Protein AF-A0A930TWN2-F1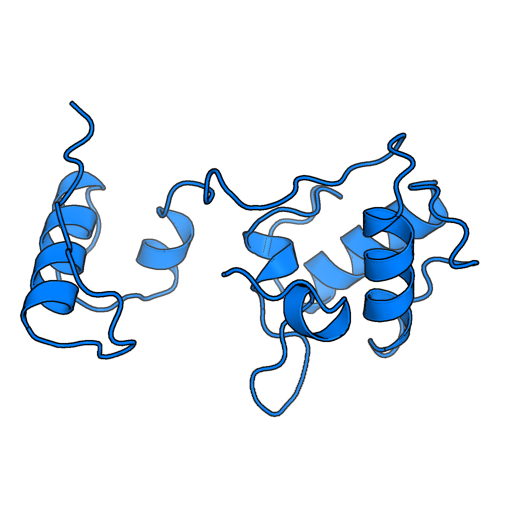 (afdb_monomer_lite)

Structure (mmCIF, N/CA/C/O backbone):
data_AF-A0A930TWN2-F1
#
_entry.id   AF-A0A930TWN2-F1
#
loop_
_atom_site.group_PDB
_atom_site.id
_atom_site.type_symbol
_atom_site.label_atom_id
_atom_site.label_alt_id
_atom_site.label_comp_id
_atom_site.label_asym_id
_atom_site.label_entity_id
_atom_site.label_seq_id
_atom_site.pdbx_PDB_ins_code
_atom_site.Cartn_x
_atom_site.Cartn_y
_atom_site.Cartn_z
_atom_site.occupancy
_atom_site.B_iso_or_equiv
_atom_site.auth_seq_id
_atom_site.auth_comp_id
_atom_site.auth_asym_id
_atom_site.auth_atom_id
_atom_site.pdbx_PDB_model_num
ATOM 1 N N . MET A 1 1 ? -22.453 14.171 4.693 1.00 34.03 1 MET A N 1
ATOM 2 C CA . MET A 1 1 ? -21.708 15.119 5.550 1.00 34.03 1 MET A CA 1
ATOM 3 C C . MET A 1 1 ? -20.450 14.412 6.012 1.00 34.03 1 MET A C 1
ATOM 5 O O . MET A 1 1 ? -20.558 13.467 6.781 1.00 34.03 1 MET A O 1
ATOM 9 N N . THR A 1 2 ? -19.285 14.7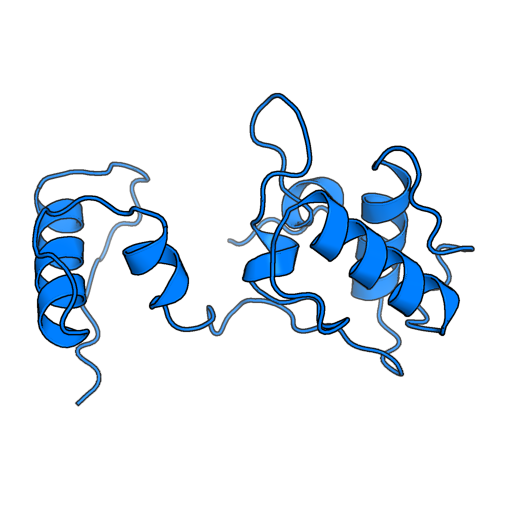94 5.495 1.00 35.16 2 THR A N 1
ATOM 10 C CA . THR A 1 2 ? -18.003 14.247 5.955 1.00 35.16 2 THR A CA 1
ATOM 11 C C . THR A 1 2 ? -17.699 14.877 7.309 1.00 35.16 2 THR A C 1
ATOM 13 O O . THR A 1 2 ? -17.480 16.084 7.395 1.00 35.16 2 THR A O 1
ATOM 16 N N . LYS A 1 3 ? -17.786 14.089 8.382 1.00 38.78 3 LYS A N 1
ATOM 17 C CA . LYS A 1 3 ? -17.451 14.532 9.738 1.00 38.78 3 LYS A CA 1
ATOM 18 C C . LYS A 1 3 ? -15.923 14.571 9.822 1.00 38.78 3 LYS A C 1
ATOM 20 O O . LYS A 1 3 ? -15.298 13.542 10.046 1.00 38.78 3 LYS A O 1
ATOM 25 N N . ILE A 1 4 ? -15.324 15.732 9.560 1.00 49.94 4 ILE A N 1
ATOM 26 C CA . ILE A 1 4 ? -13.897 15.945 9.819 1.00 49.94 4 ILE A CA 1
ATOM 27 C C . ILE A 1 4 ? -13.755 16.066 11.336 1.00 49.94 4 ILE A C 1
ATOM 29 O O . ILE A 1 4 ? -14.253 17.017 11.937 1.00 49.94 4 ILE A O 1
ATOM 33 N N . LEU A 1 5 ? -13.172 15.046 11.963 1.00 45.25 5 LEU A N 1
ATOM 34 C CA . LEU A 1 5 ? -12.864 15.057 13.388 1.00 45.25 5 LEU A CA 1
ATOM 35 C C . LEU A 1 5 ? -11.597 15.901 13.575 1.00 45.25 5 LEU A C 1
ATOM 37 O O . LEU A 1 5 ? -10.533 15.519 13.098 1.00 45.25 5 LEU A O 1
ATOM 41 N N . ASP A 1 6 ? -11.718 17.059 14.224 1.00 46.28 6 ASP A N 1
ATOM 42 C CA . ASP A 1 6 ? -10.571 17.885 14.617 1.00 46.28 6 ASP A CA 1
ATOM 43 C C . ASP A 1 6 ? -9.755 17.122 15.677 1.00 46.28 6 ASP A C 1
ATOM 45 O O . ASP A 1 6 ? -10.183 16.971 16.824 1.00 46.28 6 ASP A O 1
ATOM 49 N N . TYR A 1 7 ? -8.614 16.556 15.277 1.00 53.66 7 TYR A N 1
ATOM 50 C CA . TYR A 1 7 ? -7.701 15.834 16.161 1.00 53.66 7 TYR A CA 1
ATOM 51 C C . TYR A 1 7 ? -6.345 16.533 16.139 1.00 53.66 7 TYR A C 1
ATOM 53 O O . TYR A 1 7 ? -5.490 16.278 15.298 1.00 53.66 7 TYR A O 1
ATOM 61 N N . GLN A 1 8 ? -6.168 17.455 17.082 1.00 53.06 8 GLN A N 1
ATOM 62 C CA . GLN A 1 8 ? -5.031 18.375 17.133 1.00 53.06 8 GLN A CA 1
ATOM 63 C C . GLN A 1 8 ? -3.680 17.730 17.508 1.00 53.06 8 GLN A C 1
ATOM 65 O O . GLN A 1 8 ? -2.704 18.455 17.667 1.00 53.06 8 GLN A O 1
ATOM 70 N N . GLN A 1 9 ? -3.576 16.403 17.647 1.00 56.66 9 GLN A N 1
ATOM 71 C CA . GLN A 1 9 ? -2.309 15.730 17.967 1.00 56.66 9 GLN A CA 1
ATOM 72 C C . GLN A 1 9 ? -2.285 14.298 17.444 1.00 56.66 9 GLN A C 1
ATOM 74 O O . GLN A 1 9 ? -2.750 13.420 18.146 1.00 56.66 9 GLN A O 1
ATOM 79 N N . ILE A 1 10 ? -1.687 14.038 16.278 1.00 66.88 10 ILE A N 1
ATOM 80 C CA . ILE A 1 10 ? -1.307 12.671 15.884 1.00 66.88 10 ILE A CA 1
ATOM 81 C C . ILE A 1 10 ? -0.156 12.223 16.789 1.00 66.88 10 ILE A C 1
ATOM 83 O O . ILE A 1 10 ? 1.009 12.484 16.511 1.00 66.88 10 ILE A O 1
ATOM 87 N N . ASP A 1 11 ? -0.502 11.609 17.921 1.00 75.69 11 ASP A N 1
ATOM 88 C CA . ASP A 1 11 ? 0.442 11.178 18.962 1.00 75.69 11 ASP A CA 1
ATOM 89 C C . ASP A 1 11 ? 0.931 9.729 18.775 1.00 75.69 11 ASP A C 1
ATOM 91 O O . ASP A 1 11 ? 1.828 9.274 19.485 1.00 75.69 11 ASP A O 1
ATOM 95 N N . GLY A 1 12 ? 0.363 9.005 17.804 1.00 77.00 12 GLY A N 1
ATOM 96 C CA . GLY A 1 12 ? 0.680 7.603 17.527 1.00 77.00 12 GLY A CA 1
ATOM 97 C C . GLY A 1 12 ? 0.121 6.622 18.564 1.00 77.00 12 GLY A C 1
ATOM 98 O O . GLY A 1 12 ? 0.453 5.437 18.522 1.00 77.00 12 GLY A O 1
ATOM 99 N N . ILE A 1 13 ? -0.727 7.083 19.487 1.00 79.62 13 ILE A N 1
ATOM 100 C CA . ILE A 1 13 ? -1.306 6.278 20.558 1.00 79.62 13 ILE A CA 1
ATOM 101 C C . ILE A 1 13 ? -2.749 5.928 20.195 1.00 79.62 13 ILE A C 1
ATOM 103 O O . ILE A 1 13 ? -3.621 6.783 20.023 1.00 79.62 13 ILE A O 1
ATOM 107 N N . PHE A 1 14 ? -3.047 4.629 20.151 1.00 81.88 14 PHE A N 1
ATOM 108 C CA . PHE A 1 14 ? -4.427 4.154 20.068 1.00 81.88 14 PHE A CA 1
ATOM 109 C C . PHE A 1 14 ? -5.106 4.282 21.445 1.00 81.88 14 PHE A C 1
ATOM 111 O O . PHE A 1 14 ? -5.262 3.312 22.180 1.00 81.88 14 PHE A O 1
ATOM 118 N N . GLY A 1 15 ? -5.426 5.517 21.838 1.00 87.06 15 GLY A N 1
ATOM 119 C CA . GLY A 1 15 ? -6.091 5.839 23.101 1.00 87.06 15 GLY A CA 1
ATOM 120 C C . GLY A 1 15 ? -7.616 5.903 22.979 1.00 87.06 15 GLY A C 1
ATOM 121 O O . GLY A 1 15 ? -8.183 5.721 21.903 1.00 87.06 15 GLY A O 1
ATOM 122 N N . ALA A 1 16 ? -8.291 6.256 24.077 1.00 90.19 16 ALA A N 1
ATOM 123 C CA . ALA A 1 16 ? -9.757 6.305 24.146 1.00 90.19 16 ALA A CA 1
ATOM 124 C C . ALA A 1 16 ? -10.407 7.202 23.071 1.00 90.19 16 ALA A C 1
ATOM 126 O O . ALA A 1 16 ? -11.491 6.899 22.580 1.00 90.19 16 ALA A O 1
ATOM 127 N N . LYS A 1 17 ? -9.741 8.299 22.674 1.00 87.50 17 LYS A N 1
ATOM 128 C CA . LYS A 1 17 ? -10.221 9.178 21.593 1.00 87.50 17 LYS A CA 1
ATOM 129 C C . LYS A 1 17 ? -10.192 8.475 20.234 1.00 87.50 17 LYS A C 1
ATOM 131 O O . LYS A 1 17 ? -11.175 8.539 19.501 1.00 87.50 17 LYS A O 1
ATOM 136 N N . THR A 1 18 ? -9.093 7.792 19.923 1.00 89.50 18 THR A N 1
ATOM 137 C CA . THR A 1 18 ? -8.914 7.033 18.678 1.00 89.50 18 THR A CA 1
ATOM 138 C C . THR A 1 18 ? -9.887 5.862 18.623 1.00 89.50 18 THR A C 1
ATOM 140 O O . THR A 1 18 ? -10.570 5.684 17.621 1.00 89.50 18 THR A O 1
ATOM 143 N N . GLU A 1 19 ? -10.036 5.121 19.723 1.00 92.94 19 GLU A N 1
ATOM 144 C CA . GLU A 1 19 ? -11.012 4.033 19.827 1.00 92.94 19 GLU A CA 1
ATOM 145 C C . GLU A 1 19 ? -12.445 4.532 19.585 1.00 92.94 19 GLU A C 1
ATOM 147 O O . GLU A 1 19 ? -13.194 3.926 18.816 1.00 92.94 19 GLU A O 1
ATOM 152 N N . GLN A 1 20 ? -12.828 5.664 20.187 1.00 93.19 20 GLN A N 1
ATOM 153 C CA . GLN A 1 20 ? -14.148 6.252 19.963 1.00 93.19 20 GLN A CA 1
ATOM 154 C C . GLN A 1 20 ? -14.337 6.694 18.506 1.00 93.19 20 GLN A C 1
ATOM 156 O O . GLN A 1 20 ? -15.395 6.449 17.931 1.00 93.19 20 GLN A O 1
ATOM 161 N N . ALA A 1 21 ? -13.318 7.290 17.883 1.00 89.50 21 ALA A N 1
ATOM 162 C CA . ALA A 1 21 ? -13.362 7.652 16.469 1.00 89.50 21 ALA A CA 1
ATOM 163 C C . ALA A 1 21 ? -13.522 6.418 15.562 1.00 89.50 21 ALA A C 1
ATOM 165 O O . ALA A 1 21 ? -14.286 6.462 14.597 1.00 89.50 21 ALA A O 1
ATOM 166 N N . VAL A 1 22 ? -12.867 5.299 15.895 1.00 93.06 22 VAL A N 1
ATOM 167 C CA . VAL A 1 22 ? -13.031 4.026 15.179 1.00 93.06 22 VAL A CA 1
ATOM 168 C C . VAL A 1 22 ? -14.454 3.495 15.328 1.00 93.06 22 VAL A C 1
ATOM 170 O O . VAL A 1 22 ? -15.049 3.113 14.324 1.00 93.06 22 VAL A O 1
ATOM 173 N N . LYS A 1 23 ? -15.039 3.531 16.531 1.00 94.19 23 LYS A N 1
ATOM 174 C CA . LYS A 1 23 ? -16.438 3.117 16.749 1.00 94.19 23 LYS A CA 1
ATOM 175 C C . LYS A 1 23 ? -17.423 3.984 15.963 1.00 94.19 23 LYS A C 1
ATOM 177 O O . LYS A 1 23 ? -18.304 3.450 15.293 1.00 94.19 23 LYS A O 1
ATOM 182 N N . ASP A 1 24 ? -17.251 5.306 15.996 1.00 94.50 24 ASP A N 1
ATOM 183 C CA . ASP A 1 24 ? -18.056 6.254 15.215 1.00 94.50 24 ASP A CA 1
ATOM 184 C C . ASP A 1 24 ? -17.967 5.947 13.709 1.00 94.50 24 ASP A C 1
ATOM 186 O O . ASP A 1 24 ? -18.979 5.935 13.000 1.00 94.50 24 ASP A O 1
ATOM 190 N N . PHE A 1 25 ? -16.758 5.670 13.216 1.00 92.56 25 PHE A N 1
ATOM 191 C CA . PHE A 1 25 ? -16.521 5.310 11.825 1.00 92.56 25 PHE A CA 1
ATOM 192 C C . PHE A 1 25 ? -17.180 3.975 11.461 1.00 92.56 25 PHE A C 1
ATOM 194 O O . PHE A 1 25 ? -17.956 3.931 10.507 1.00 92.56 25 PHE A O 1
ATOM 201 N N . GLN A 1 26 ? -16.939 2.915 12.236 1.00 96.19 26 GLN A N 1
ATOM 202 C CA . GLN A 1 26 ? -17.547 1.596 12.040 1.00 96.19 26 GLN A CA 1
ATOM 203 C C . GLN A 1 26 ? -19.072 1.692 11.980 1.00 96.19 26 GLN A C 1
ATOM 205 O O . GLN A 1 26 ? -19.681 1.147 11.060 1.00 96.19 26 GLN A O 1
ATOM 210 N N . LEU A 1 27 ? -19.678 2.456 12.895 1.00 95.50 27 LEU A N 1
ATOM 211 C CA . LEU A 1 27 ? -21.115 2.710 12.904 1.00 95.50 27 LEU A CA 1
ATOM 212 C C . LEU A 1 27 ? -21.573 3.397 11.610 1.00 95.50 27 LEU A C 1
ATOM 214 O O . LEU A 1 27 ? -22.558 2.977 11.008 1.00 95.50 27 LEU A O 1
ATOM 218 N N . SER A 1 28 ? -20.845 4.420 11.148 1.00 93.62 28 SER A N 1
ATOM 219 C CA . SER A 1 28 ? -21.170 5.140 9.907 1.00 93.62 28 SER A CA 1
ATOM 220 C C . SER A 1 28 ? -21.065 4.279 8.643 1.00 93.62 28 SER A C 1
ATOM 222 O O . SER A 1 28 ? -21.766 4.540 7.669 1.00 93.62 28 SER A O 1
ATOM 224 N N . GLN A 1 29 ? -20.197 3.263 8.663 1.00 94.19 29 GLN A N 1
ATOM 225 C CA . GLN A 1 29 ? -19.972 2.337 7.552 1.00 94.19 29 GLN A CA 1
ATOM 226 C C . GLN A 1 29 ? -20.840 1.070 7.643 1.00 94.19 29 GLN A C 1
ATOM 228 O O . GLN A 1 29 ? -20.764 0.217 6.762 1.00 94.19 29 GLN A O 1
ATOM 233 N N . GLY A 1 30 ? -21.656 0.921 8.695 1.00 94.50 30 GLY A N 1
ATOM 234 C CA . GLY A 1 30 ? -22.468 -0.280 8.915 1.00 94.50 30 GLY A CA 1
ATOM 235 C C . GLY A 1 30 ? -21.647 -1.531 9.257 1.00 94.50 30 GLY A C 1
ATOM 236 O O . GLY A 1 30 ? -22.075 -2.645 8.961 1.00 94.50 30 GLY A O 1
ATOM 237 N N . LEU A 1 31 ? -20.464 -1.356 9.849 1.00 94.75 31 LEU A N 1
ATOM 238 C CA . LEU A 1 31 ? -19.585 -2.436 10.303 1.00 94.75 31 LEU A CA 1
ATOM 239 C C . LEU A 1 31 ? -19.884 -2.828 11.758 1.00 94.75 31 LEU A C 1
ATOM 241 O O . LEU A 1 31 ? -20.593 -2.128 12.482 1.00 94.75 31 LEU A O 1
ATOM 245 N N . THR A 1 32 ? -19.294 -3.936 12.214 1.00 95.94 32 THR A N 1
ATOM 246 C CA . THR A 1 32 ? -19.258 -4.284 13.641 1.00 95.94 32 THR A CA 1
ATOM 247 C C . THR A 1 32 ? -18.584 -3.162 14.434 1.00 95.94 32 THR A C 1
ATOM 249 O O . THR A 1 32 ? -17.455 -2.785 14.134 1.00 95.94 32 THR A O 1
ATOM 252 N N . VAL A 1 33 ? -19.284 -2.624 15.438 1.00 96.81 33 VAL A N 1
ATOM 253 C CA . VAL A 1 33 ? -18.826 -1.491 16.261 1.00 96.81 33 VAL A CA 1
ATOM 254 C C . VAL A 1 33 ? -18.114 -2.006 17.510 1.00 96.81 33 VAL A C 1
ATOM 256 O O . VAL A 1 33 ? -18.669 -2.017 18.608 1.00 96.81 33 VAL A O 1
ATOM 259 N N . ASP A 1 34 ? -16.892 -2.488 17.335 1.00 95.38 34 ASP A N 1
ATOM 260 C CA . ASP A 1 34 ? -16.059 -3.046 18.407 1.00 95.38 34 ASP A CA 1
ATOM 261 C C . ASP A 1 34 ? -14.882 -2.136 18.796 1.00 95.38 34 ASP A C 1
ATOM 263 O O . ASP A 1 34 ? -14.240 -2.367 19.818 1.00 95.38 34 ASP A O 1
ATOM 267 N N . GLY A 1 35 ? -14.623 -1.067 18.036 1.00 93.19 35 GLY A N 1
ATOM 268 C CA . GLY A 1 35 ? -13.469 -0.188 18.236 1.00 93.19 35 GLY A CA 1
ATOM 269 C C . GLY A 1 35 ? -12.146 -0.784 17.758 1.00 93.19 35 GLY A C 1
ATOM 270 O O . GLY A 1 35 ? -11.098 -0.182 17.984 1.00 93.19 35 GLY A O 1
ATOM 271 N N . ILE A 1 36 ? -12.173 -1.939 17.087 1.00 93.06 36 ILE A N 1
ATOM 272 C CA . ILE A 1 36 ? -10.995 -2.637 16.579 1.00 93.06 36 ILE A CA 1
ATOM 273 C C . ILE A 1 36 ? -10.825 -2.337 15.087 1.00 93.06 36 ILE A C 1
ATOM 275 O O . ILE A 1 36 ? -11.700 -2.580 14.252 1.00 93.06 36 ILE A O 1
ATOM 279 N N . VAL A 1 37 ? -9.639 -1.866 14.700 1.00 88.50 37 VAL A N 1
ATOM 280 C CA . VAL A 1 37 ? -9.301 -1.677 13.281 1.00 88.50 37 VAL A CA 1
ATOM 281 C C . VAL A 1 37 ? -8.879 -3.017 12.664 1.00 88.50 37 VAL A C 1
ATOM 283 O O . VAL A 1 37 ? -7.701 -3.290 12.440 1.00 88.50 37 VAL A O 1
ATOM 286 N N . GLY A 1 38 ? -9.864 -3.889 12.445 1.00 85.00 38 GLY A N 1
ATOM 287 C CA . GLY A 1 38 ? -9.714 -5.165 11.744 1.00 85.00 38 GLY A CA 1
ATOM 288 C C . GLY A 1 38 ? -9.756 -5.019 10.220 1.00 85.00 38 GLY A C 1
ATOM 289 O O . GLY A 1 38 ? -9.859 -3.917 9.683 1.00 85.00 38 GLY A O 1
ATOM 290 N N . THR A 1 39 ? -9.712 -6.142 9.500 1.00 83.00 39 TH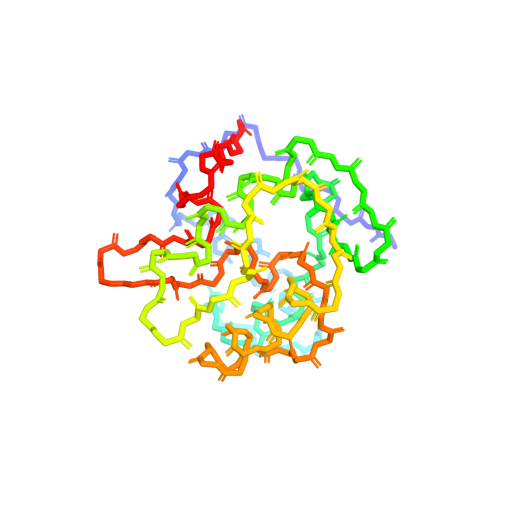R A N 1
ATOM 291 C CA . THR A 1 39 ? -9.670 -6.173 8.023 1.00 83.00 39 THR A CA 1
ATOM 292 C C . THR A 1 39 ? -10.832 -5.429 7.365 1.00 83.00 39 THR A C 1
ATOM 294 O O . THR A 1 39 ? -10.619 -4.718 6.388 1.00 83.00 39 THR A O 1
ATOM 297 N N . MET A 1 40 ? -12.046 -5.546 7.913 1.00 84.69 40 MET A N 1
ATOM 298 C CA . MET A 1 40 ? -13.227 -4.843 7.396 1.00 84.69 40 MET A CA 1
ATOM 299 C C . MET A 1 40 ? -13.150 -3.333 7.641 1.00 84.69 40 MET A C 1
ATOM 301 O O . MET A 1 40 ? -13.454 -2.553 6.742 1.00 84.69 40 MET A O 1
ATOM 305 N N . THR A 1 41 ? -12.681 -2.916 8.821 1.00 89.50 41 THR A N 1
ATOM 306 C CA . THR A 1 41 ? -12.469 -1.499 9.142 1.00 89.50 41 THR A CA 1
ATOM 307 C C . THR A 1 41 ? -11.409 -0.893 8.221 1.00 89.50 41 THR A C 1
ATOM 309 O O . THR A 1 41 ? -11.662 0.140 7.610 1.00 89.50 41 THR A O 1
ATOM 312 N N . TRP A 1 42 ? -10.267 -1.571 8.041 1.00 84.06 42 TRP A N 1
ATOM 313 C CA . TRP A 1 42 ? -9.213 -1.162 7.103 1.00 84.06 42 TRP A CA 1
ATOM 314 C C . TRP A 1 42 ? -9.712 -1.070 5.659 1.00 84.06 42 TRP A C 1
ATOM 316 O O . TRP A 1 42 ? -9.356 -0.139 4.943 1.00 84.06 42 TRP A O 1
ATOM 326 N N . ALA A 1 43 ? -10.546 -2.015 5.221 1.00 81.81 43 ALA A N 1
ATOM 327 C CA . ALA A 1 43 ? -11.089 -2.013 3.867 1.00 81.81 43 ALA A CA 1
ATOM 328 C C . ALA A 1 43 ? -12.066 -0.854 3.617 1.00 81.81 43 ALA A C 1
ATOM 330 O O . ALA A 1 43 ? -12.148 -0.377 2.484 1.00 81.81 43 ALA A O 1
ATOM 331 N N . ALA A 1 44 ? -12.791 -0.411 4.646 1.00 85.75 44 ALA A N 1
ATOM 332 C CA . ALA A 1 44 ? -13.760 0.674 4.543 1.00 85.75 44 ALA A CA 1
ATOM 333 C C . ALA A 1 44 ? -13.129 2.071 4.608 1.00 85.75 44 ALA A C 1
ATOM 335 O O . ALA A 1 44 ? -13.790 3.040 4.232 1.00 85.75 44 ALA A O 1
ATOM 336 N N . LEU A 1 45 ? -11.886 2.201 5.095 1.00 83.81 45 LEU A N 1
ATOM 337 C CA . LEU A 1 45 ? -11.214 3.498 5.154 1.00 83.81 45 LEU A CA 1
ATOM 338 C C . LEU A 1 45 ? -11.116 4.115 3.748 1.00 83.81 45 LEU A C 1
ATOM 340 O O . LEU A 1 45 ? -10.774 3.412 2.788 1.00 83.81 45 LEU A O 1
ATOM 344 N N . PRO A 1 46 ? -11.426 5.416 3.609 1.00 79.69 46 PRO A N 1
ATOM 345 C CA . PRO A 1 46 ? -11.199 6.114 2.357 1.00 79.69 46 PRO A CA 1
ATOM 346 C C . PRO A 1 46 ? -9.693 6.183 2.071 1.00 79.69 46 PRO A C 1
ATOM 348 O O . PRO A 1 46 ? -8.901 6.169 3.015 1.00 79.69 46 PRO A O 1
ATOM 351 N N . PRO A 1 47 ? -9.297 6.286 0.792 1.00 73.88 47 PRO A N 1
ATOM 352 C CA . PRO A 1 47 ? -7.909 6.546 0.458 1.00 73.88 47 PRO A CA 1
ATOM 353 C C . PRO A 1 47 ? -7.449 7.869 1.083 1.00 73.88 47 PRO A C 1
ATOM 355 O O . PRO A 1 47 ? -8.189 8.859 1.068 1.00 73.88 47 PRO A O 1
ATOM 358 N N . ASP A 1 48 ? -6.235 7.880 1.615 1.00 74.12 48 ASP A N 1
ATOM 359 C CA . ASP A 1 48 ? -5.569 9.055 2.147 1.00 74.12 48 ASP A CA 1
ATOM 360 C C . ASP A 1 48 ? -5.345 10.064 1.002 1.00 74.12 48 ASP A C 1
ATOM 362 O O . ASP A 1 48 ? -4.710 9.734 -0.007 1.00 74.12 48 ASP A O 1
ATOM 366 N N . PRO A 1 49 ? -5.871 11.300 1.118 1.00 70.12 49 PRO A N 1
ATOM 367 C CA . PRO A 1 49 ? -5.717 12.323 0.088 1.00 70.12 49 PRO A CA 1
ATOM 368 C C . PRO A 1 49 ? -4.257 12.750 -0.149 1.00 70.12 49 PRO A C 1
ATOM 370 O O . PRO A 1 49 ? -3.975 13.359 -1.179 1.00 70.12 49 PRO A O 1
ATOM 373 N N . GLY A 1 50 ? -3.341 12.458 0.779 1.00 70.00 50 GLY A N 1
ATOM 374 C CA . GLY A 1 50 ? -1.904 12.696 0.658 1.00 70.00 50 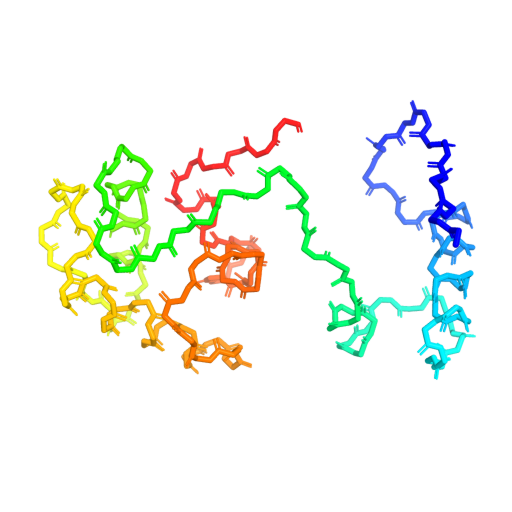GLY A CA 1
ATOM 375 C C . GLY A 1 50 ? -1.119 11.539 0.035 1.00 70.00 50 GLY A C 1
ATOM 376 O O . GLY A 1 50 ? 0.059 11.718 -0.286 1.00 70.00 50 GLY A O 1
ATOM 377 N N . THR A 1 51 ? -1.727 10.366 -0.175 1.00 77.25 51 THR A N 1
ATOM 378 C CA . THR A 1 51 ? -1.022 9.242 -0.799 1.00 77.25 51 THR A CA 1
ATOM 379 C C . THR A 1 51 ? -0.820 9.475 -2.291 1.00 77.25 51 THR A C 1
ATOM 381 O O . THR A 1 51 ? -1.758 9.714 -3.054 1.00 77.25 51 THR A O 1
ATOM 384 N N . VAL A 1 52 ? 0.424 9.309 -2.741 1.00 79.62 52 VAL A N 1
ATOM 385 C CA . VAL A 1 52 ? 0.757 9.357 -4.166 1.00 79.62 52 VAL A CA 1
ATOM 386 C C . VAL A 1 52 ? 0.150 8.155 -4.889 1.00 79.62 52 VAL A C 1
ATOM 388 O O . VAL A 1 52 ? 0.468 7.010 -4.569 1.00 79.62 52 VAL A O 1
ATOM 391 N N . LEU A 1 53 ? -0.675 8.412 -5.904 1.00 84.38 53 LEU A N 1
ATOM 392 C CA . LEU A 1 53 ? -1.227 7.381 -6.781 1.00 84.38 53 LEU A CA 1
ATOM 393 C C . LEU A 1 53 ? -0.331 7.185 -8.003 1.00 84.38 53 LEU A C 1
ATOM 395 O O . LEU A 1 53 ? -0.225 8.082 -8.837 1.00 84.38 53 LEU A O 1
ATOM 399 N N . LEU A 1 54 ? 0.271 6.000 -8.137 1.00 84.81 54 LEU A N 1
ATOM 400 C CA . LEU A 1 54 ? 1.038 5.626 -9.330 1.00 84.81 54 LEU A CA 1
ATOM 401 C C . LEU A 1 54 ? 0.319 4.554 -10.146 1.00 84.81 54 LEU A C 1
ATOM 403 O O . LEU A 1 54 ? -0.217 3.593 -9.599 1.00 84.81 54 LEU A O 1
ATOM 407 N N . GLN A 1 55 ? 0.360 4.682 -11.469 1.00 85.81 55 GLN A N 1
ATOM 408 C CA . GLN A 1 55 ? -0.173 3.691 -12.400 1.00 85.81 55 GLN A CA 1
ATOM 409 C C . GLN A 1 55 ? 0.598 3.694 -13.722 1.00 85.81 55 GLN A C 1
ATOM 411 O O . GLN A 1 55 ? 1.386 4.599 -14.016 1.00 85.81 55 GLN A O 1
ATOM 416 N N . LYS A 1 56 ? 0.337 2.679 -14.550 1.00 79.44 56 LYS A N 1
ATOM 417 C CA . LYS A 1 56 ? 0.939 2.528 -15.876 1.00 79.44 56 LYS A CA 1
ATOM 418 C C . LYS A 1 56 ? 0.817 3.805 -16.715 1.00 79.44 56 LYS A C 1
ATOM 420 O O . LYS A 1 56 ? -0.262 4.376 -16.843 1.00 79.44 56 LYS A O 1
ATOM 425 N N . GLY A 1 57 ? 1.924 4.192 -17.347 1.00 75.25 57 GLY A N 1
ATOM 426 C CA . GLY A 1 57 ? 2.014 5.382 -18.197 1.00 75.25 57 GLY A CA 1
ATOM 427 C C . GLY A 1 57 ? 2.473 6.652 -17.475 1.00 75.25 57 GLY A C 1
ATOM 428 O O . GLY A 1 57 ? 2.737 7.645 -18.146 1.00 75.25 57 GLY A O 1
ATOM 429 N N . MET A 1 58 ? 2.615 6.622 -16.147 1.00 78.94 58 MET A N 1
ATOM 430 C CA . MET A 1 58 ? 3.243 7.705 -15.386 1.00 78.94 58 MET A CA 1
ATOM 431 C C . MET A 1 58 ? 4.771 7.615 -15.446 1.00 78.94 58 MET A C 1
ATOM 433 O O . MET A 1 58 ? 5.337 6.517 -15.461 1.00 78.94 58 MET A O 1
ATOM 437 N N . SER A 1 59 ? 5.426 8.777 -15.435 1.00 75.50 59 SER A N 1
ATOM 438 C CA . SER A 1 59 ? 6.883 8.889 -15.387 1.00 75.50 59 SER A CA 1
ATOM 439 C C . SER A 1 59 ? 7.289 9.956 -14.376 1.00 75.50 59 SER A C 1
ATOM 441 O O . SER A 1 59 ? 7.095 11.142 -14.631 1.00 75.50 59 SER A O 1
ATOM 443 N N . GLU A 1 60 ? 7.837 9.547 -13.233 1.00 77.12 60 GLU A N 1
ATOM 444 C CA . GLU A 1 60 ? 8.176 10.442 -12.118 1.00 77.12 60 GLU A CA 1
ATOM 445 C C . GLU A 1 60 ? 9.356 9.900 -11.300 1.00 77.12 60 GLU A C 1
ATOM 447 O O . GLU A 1 60 ? 9.635 8.698 -11.295 1.00 77.12 60 GLU A O 1
ATOM 452 N N . SER A 1 61 ? 10.011 10.765 -10.520 1.00 79.62 61 SER A N 1
ATOM 453 C CA . SER A 1 61 ? 11.001 10.342 -9.516 1.00 79.62 61 SER A CA 1
ATOM 454 C C . SER A 1 61 ? 10.413 9.348 -8.504 1.00 79.62 61 SER A C 1
ATOM 456 O O . SER A 1 61 ? 11.106 8.433 -8.059 1.00 79.62 61 SER A O 1
ATOM 458 N N . THR A 1 62 ? 9.116 9.449 -8.204 1.00 81.69 62 THR A N 1
ATOM 459 C CA . THR A 1 62 ? 8.394 8.497 -7.350 1.00 81.69 62 THR A CA 1
ATOM 460 C C . THR A 1 62 ? 8.341 7.091 -7.956 1.00 81.69 62 THR A C 1
ATOM 462 O O . THR A 1 62 ? 8.395 6.099 -7.230 1.00 81.69 62 THR A O 1
ATOM 465 N N . VAL A 1 63 ? 8.308 6.969 -9.289 1.00 88.12 63 VAL A N 1
ATOM 466 C CA . VAL A 1 63 ? 8.352 5.665 -9.970 1.00 88.12 63 VAL A CA 1
ATOM 467 C C . VAL A 1 63 ? 9.729 5.017 -9.815 1.00 88.12 63 VAL A C 1
ATOM 469 O O . VAL A 1 63 ? 9.807 3.811 -9.594 1.00 88.12 63 VAL A O 1
ATOM 472 N N . VAL A 1 64 ? 10.814 5.802 -9.831 1.00 89.50 64 VAL A N 1
ATOM 473 C CA . VAL A 1 64 ? 12.169 5.296 -9.528 1.00 89.50 64 VAL A CA 1
ATOM 474 C C . VAL A 1 64 ? 12.208 4.718 -8.113 1.00 89.50 64 VAL A C 1
ATOM 476 O O . VAL A 1 64 ? 12.728 3.621 -7.893 1.00 89.50 64 VAL A O 1
ATOM 479 N N . ALA A 1 65 ? 11.631 5.439 -7.148 1.00 86.81 65 ALA A N 1
ATOM 480 C CA . ALA A 1 65 ? 11.542 4.989 -5.765 1.00 86.81 65 ALA A CA 1
ATOM 481 C C . ALA A 1 65 ? 10.740 3.683 -5.652 1.00 86.81 65 ALA A C 1
ATOM 483 O O . ALA A 1 65 ? 11.236 2.720 -5.063 1.00 86.81 65 ALA A O 1
ATOM 484 N N . LEU A 1 66 ? 9.565 3.608 -6.291 1.00 88.94 66 LEU A N 1
ATOM 485 C CA . LEU A 1 66 ? 8.748 2.395 -6.397 1.00 88.94 66 LEU A CA 1
ATOM 486 C C . LEU A 1 66 ? 9.550 1.213 -6.956 1.00 88.94 66 LEU A C 1
ATOM 488 O O . LEU A 1 66 ? 9.596 0.148 -6.344 1.00 88.94 66 LEU A O 1
ATOM 492 N N . GLN A 1 67 ? 10.209 1.398 -8.101 1.00 93.38 67 GLN A N 1
ATOM 493 C CA . GLN A 1 67 ? 11.006 0.359 -8.756 1.00 93.38 67 GLN A CA 1
ATOM 494 C C . GLN A 1 67 ? 12.137 -0.131 -7.838 1.00 93.38 67 GLN A C 1
ATOM 496 O O . GLN A 1 67 ? 12.361 -1.335 -7.710 1.00 93.38 67 GLN A O 1
ATOM 501 N N . ASN A 1 68 ? 12.825 0.774 -7.141 1.00 90.62 68 ASN A N 1
ATOM 502 C CA . ASN A 1 68 ? 13.861 0.404 -6.177 1.00 90.62 68 ASN A CA 1
ATOM 503 C C . ASN A 1 68 ? 13.303 -0.336 -4.951 1.00 90.62 68 ASN A C 1
ATOM 505 O O . ASN A 1 68 ? 13.957 -1.252 -4.455 1.00 90.62 68 ASN A O 1
ATOM 509 N N . GLY A 1 69 ? 12.110 0.022 -4.473 1.00 88.56 69 GLY A N 1
ATOM 510 C CA . GLY A 1 69 ? 11.436 -0.682 -3.380 1.00 88.56 69 GLY A CA 1
ATOM 511 C C . GLY A 1 69 ? 11.006 -2.092 -3.777 1.00 88.56 69 GLY A C 1
ATOM 512 O O . GLY A 1 69 ? 11.302 -3.049 -3.064 1.00 88.56 69 GLY A O 1
ATOM 513 N N . LEU A 1 70 ? 10.392 -2.245 -4.954 1.00 89.94 70 LEU A N 1
ATOM 514 C CA . LEU A 1 70 ? 9.953 -3.540 -5.484 1.00 89.94 70 LEU A CA 1
ATOM 515 C C . LEU A 1 70 ? 11.120 -4.516 -5.680 1.00 89.94 70 LEU A C 1
ATOM 517 O O . LEU A 1 70 ? 10.971 -5.691 -5.365 1.00 89.94 70 LEU A O 1
ATOM 521 N N . LYS A 1 71 ? 12.303 -4.038 -6.095 1.00 92.19 71 LYS A N 1
ATOM 522 C CA . LYS A 1 71 ? 13.526 -4.863 -6.202 1.00 92.19 71 LYS A CA 1
ATOM 523 C C . LYS A 1 71 ? 13.990 -5.480 -4.885 1.00 92.19 71 LYS A C 1
ATOM 525 O O . LYS A 1 71 ? 14.758 -6.438 -4.896 1.00 92.19 71 LYS A O 1
ATOM 530 N N . ARG A 1 72 ? 13.572 -4.922 -3.746 1.00 88.44 72 ARG A N 1
ATOM 531 C CA . ARG A 1 72 ? 13.889 -5.466 -2.417 1.00 88.44 72 ARG A CA 1
ATOM 532 C C . ARG A 1 72 ? 12.954 -6.609 -2.027 1.00 88.44 72 ARG A C 1
ATOM 534 O O . ARG A 1 72 ? 13.214 -7.283 -1.034 1.00 88.44 72 ARG A O 1
ATOM 541 N N . ILE A 1 73 ? 11.877 -6.827 -2.78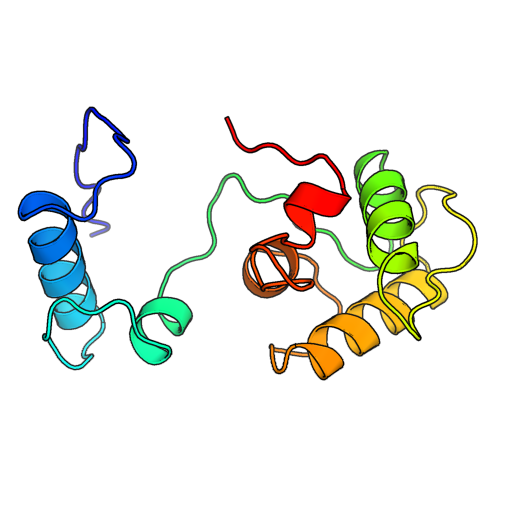0 1.00 87.06 73 ILE A N 1
ATOM 542 C CA . ILE A 1 73 ? 10.926 -7.904 -2.536 1.00 87.06 73 ILE A CA 1
ATOM 543 C C . ILE A 1 73 ? 11.364 -9.143 -3.311 1.00 87.06 73 ILE A C 1
ATOM 545 O O . ILE A 1 73 ? 11.586 -9.107 -4.521 1.00 87.06 73 ILE A O 1
ATOM 549 N N . GLN A 1 74 ? 11.478 -10.264 -2.605 1.00 88.69 74 GLN A N 1
ATOM 550 C CA . GLN A 1 74 ? 11.892 -11.523 -3.207 1.00 88.69 74 GLN A CA 1
ATOM 551 C C . GLN A 1 74 ? 10.921 -11.951 -4.322 1.00 88.69 74 GLN A C 1
ATOM 553 O O . GLN A 1 74 ? 9.705 -11.990 -4.135 1.00 88.69 74 GLN A O 1
ATOM 558 N N . GLY A 1 75 ? 11.472 -12.299 -5.486 1.00 89.44 75 GLY A N 1
ATOM 559 C CA . GLY A 1 75 ? 10.694 -12.767 -6.636 1.00 89.44 75 GLY A CA 1
ATOM 560 C C . GLY A 1 75 ? 9.981 -11.664 -7.424 1.00 89.44 75 GLY A C 1
ATOM 561 O O . GLY A 1 75 ? 9.135 -11.983 -8.255 1.00 89.44 75 GLY A O 1
ATOM 562 N N . ILE A 1 76 ? 10.304 -10.389 -7.180 1.00 92.25 76 ILE A N 1
ATOM 563 C CA . ILE A 1 76 ? 9.737 -9.247 -7.903 1.00 92.25 76 ILE A CA 1
ATOM 564 C C . ILE A 1 76 ? 10.845 -8.506 -8.653 1.00 92.25 76 ILE A C 1
ATOM 566 O O . ILE A 1 76 ? 11.824 -8.066 -8.056 1.00 92.25 76 ILE A O 1
ATOM 570 N N . ASP A 1 77 ? 10.669 -8.337 -9.965 1.00 94.19 77 ASP A N 1
ATOM 571 C CA . ASP A 1 77 ? 11.575 -7.558 -10.813 1.00 94.19 77 ASP A CA 1
ATOM 572 C C . ASP A 1 77 ? 10.790 -6.541 -11.662 1.00 94.19 77 ASP A C 1
ATOM 574 O O . ASP A 1 77 ? 10.137 -6.921 -12.639 1.00 94.19 77 ASP A O 1
ATOM 578 N N . PRO A 1 78 ? 10.838 -5.240 -11.321 1.00 93.06 78 PRO A N 1
ATOM 579 C CA . PRO A 1 78 ? 10.219 -4.187 -12.120 1.00 93.06 78 PRO A CA 1
ATOM 580 C C . PRO A 1 78 ? 11.063 -3.765 -13.337 1.00 93.06 78 PRO A C 1
ATOM 582 O O . PRO A 1 78 ? 10.614 -2.935 -14.124 1.00 93.06 78 PRO A O 1
ATOM 585 N N . GLY A 1 79 ? 12.268 -4.315 -13.526 1.00 93.06 79 GLY A N 1
ATOM 586 C CA . GLY A 1 79 ? 13.217 -3.896 -14.554 1.00 93.06 79 GLY A CA 1
ATOM 587 C C . GLY A 1 79 ? 14.166 -2.788 -14.085 1.00 93.06 79 GLY A C 1
ATOM 588 O O . GLY A 1 79 ? 14.530 -2.697 -12.912 1.00 93.06 79 GLY A O 1
ATOM 589 N N . ALA A 1 80 ? 14.644 -1.950 -15.009 1.00 92.25 80 ALA A N 1
ATOM 590 C CA . ALA A 1 80 ? 15.493 -0.813 -14.654 1.00 92.25 80 ALA A CA 1
ATOM 591 C C . ALA A 1 80 ? 14.713 0.190 -13.786 1.00 92.25 80 ALA A C 1
ATOM 593 O O . ALA A 1 80 ? 13.510 0.345 -13.953 1.00 92.25 80 ALA A O 1
ATOM 594 N N . ALA A 1 81 ? 15.398 0.858 -12.853 1.00 92.19 81 ALA A N 1
ATOM 595 C CA . ALA A 1 81 ? 14.798 1.948 -12.084 1.00 92.19 81 ALA A CA 1
ATOM 596 C C . ALA A 1 81 ? 14.901 3.251 -12.898 1.00 92.19 81 ALA A C 1
ATOM 598 O O . ALA A 1 81 ? 15.665 4.150 -12.563 1.00 92.19 81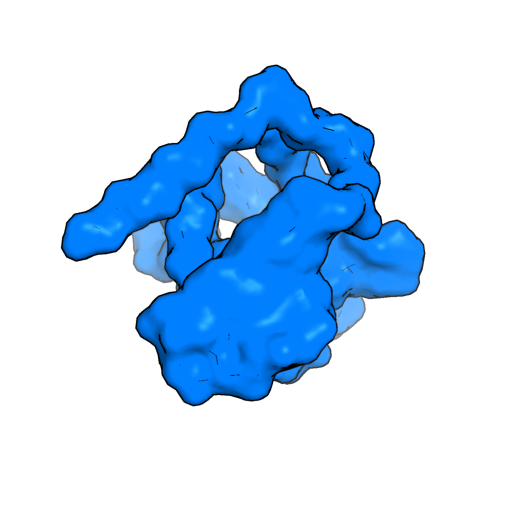 ALA A O 1
ATOM 599 N N . ASP A 1 82 ? 14.227 3.268 -14.045 1.00 90.12 82 ASP A N 1
ATOM 600 C CA . ASP A 1 82 ? 14.275 4.321 -15.065 1.00 90.12 82 ASP A CA 1
ATOM 601 C C . ASP A 1 82 ? 13.219 5.416 -14.859 1.00 90.12 82 ASP A C 1
ATOM 603 O O . ASP A 1 82 ? 13.188 6.396 -15.602 1.00 90.12 82 ASP A O 1
ATOM 607 N N . GLY A 1 83 ? 12.362 5.262 -13.848 1.00 90.00 83 GLY A N 1
ATOM 608 C CA . GLY A 1 83 ? 11.295 6.206 -13.544 1.00 90.00 83 GLY A CA 1
ATOM 609 C C . GLY A 1 83 ? 10.100 6.091 -14.475 1.00 90.00 83 GLY A C 1
ATOM 610 O O . GLY A 1 83 ? 9.233 6.956 -14.425 1.00 90.00 83 GLY A O 1
ATOM 611 N N . ILE A 1 84 ? 10.026 5.042 -15.299 1.00 91.50 84 ILE A N 1
ATOM 612 C CA . ILE A 1 84 ? 8.930 4.808 -16.235 1.00 91.50 84 ILE A CA 1
ATOM 613 C C . ILE A 1 84 ? 8.041 3.687 -15.703 1.00 91.50 84 ILE A C 1
ATOM 615 O O . ILE A 1 84 ? 8.461 2.539 -15.515 1.00 91.50 84 ILE A O 1
ATOM 619 N N . PHE A 1 85 ? 6.754 3.978 -15.518 1.00 90.88 85 PHE A N 1
ATOM 620 C CA . PHE A 1 85 ? 5.778 2.964 -15.136 1.00 90.88 85 PHE A CA 1
ATOM 621 C C . PHE A 1 85 ? 5.332 2.180 -16.380 1.00 90.88 85 PHE A C 1
ATOM 623 O O . PHE A 1 85 ? 4.215 2.311 -16.888 1.00 90.88 85 PHE A O 1
ATOM 630 N N . GLY A 1 86 ? 6.257 1.378 -16.908 1.00 91.75 86 GLY A N 1
ATOM 631 C CA . GLY A 1 86 ? 6.059 0.528 -18.076 1.00 91.75 86 GLY A CA 1
ATOM 632 C C . GLY A 1 86 ? 5.436 -0.838 -17.750 1.00 91.75 86 GLY A C 1
ATOM 633 O O . GLY A 1 86 ? 5.103 -1.127 -16.600 1.00 91.75 86 GLY A O 1
ATOM 634 N N . PRO A 1 87 ? 5.305 -1.729 -18.753 1.00 93.94 87 PRO A N 1
ATOM 635 C CA . PRO A 1 87 ? 4.706 -3.055 -18.577 1.00 93.94 87 PRO A CA 1
ATOM 636 C C . PRO A 1 87 ? 5.399 -3.937 -17.527 1.00 93.94 87 PRO A C 1
ATOM 638 O O . PRO A 1 87 ? 4.727 -4.710 -16.853 1.00 93.94 87 PRO A O 1
ATOM 641 N N . LYS A 1 88 ? 6.726 -3.817 -17.367 1.00 94.06 88 LYS A N 1
ATOM 642 C CA . LYS A 1 88 ? 7.472 -4.556 -16.334 1.00 94.06 88 LYS A CA 1
ATOM 643 C C . LYS A 1 88 ? 7.141 -4.053 -14.928 1.00 94.06 88 LYS A C 1
ATOM 645 O O . LYS A 1 88 ? 6.854 -4.865 -14.056 1.00 94.06 88 LYS A O 1
ATOM 650 N N . THR A 1 89 ? 7.095 -2.734 -14.732 1.00 94.12 89 THR A N 1
ATOM 651 C CA . THR A 1 89 ? 6.674 -2.117 -13.467 1.00 94.12 89 THR A CA 1
ATOM 652 C C . THR A 1 89 ? 5.232 -2.504 -13.116 1.00 94.12 89 THR A C 1
ATOM 654 O O . THR A 1 89 ? 4.979 -2.920 -11.992 1.00 94.12 89 THR A O 1
ATOM 657 N N . ASP A 1 90 ? 4.303 -2.476 -14.080 1.00 93.88 90 ASP A N 1
ATOM 658 C CA . ASP A 1 90 ? 2.909 -2.923 -13.891 1.00 93.88 90 ASP A CA 1
ATOM 659 C C . ASP A 1 90 ? 2.807 -4.398 -13.481 1.00 93.88 90 ASP A C 1
ATOM 661 O O . ASP A 1 90 ? 2.125 -4.730 -12.510 1.00 93.88 90 ASP A O 1
ATOM 665 N N . ALA A 1 91 ? 3.536 -5.286 -14.161 1.00 94.69 91 ALA A N 1
ATOM 666 C CA . ALA A 1 91 ? 3.578 -6.701 -13.803 1.00 94.69 91 ALA A CA 1
ATOM 667 C C . ALA A 1 91 ? 4.174 -6.931 -12.400 1.00 94.69 91 ALA A C 1
ATOM 669 O O . ALA A 1 91 ? 3.673 -7.763 -11.639 1.00 94.69 91 ALA A O 1
ATOM 670 N N . ALA A 1 92 ? 5.214 -6.177 -12.036 1.00 94.19 92 ALA A N 1
ATOM 671 C CA . ALA A 1 92 ? 5.844 -6.243 -10.721 1.00 94.19 92 ALA A CA 1
ATOM 672 C C . ALA A 1 92 ? 4.915 -5.743 -9.604 1.00 94.19 92 ALA A C 1
ATOM 674 O O . ALA A 1 92 ? 4.817 -6.396 -8.566 1.00 94.19 92 ALA A O 1
ATOM 675 N N . VAL A 1 93 ? 4.182 -4.648 -9.832 1.00 93.81 93 VAL A N 1
ATOM 676 C CA . VAL A 1 93 ? 3.164 -4.142 -8.896 1.00 93.81 93 VAL A CA 1
ATOM 677 C C . VAL A 1 93 ? 2.063 -5.174 -8.692 1.00 93.81 93 VAL A C 1
ATOM 679 O O . VAL A 1 93 ? 1.757 -5.510 -7.552 1.00 93.81 93 VAL A O 1
ATOM 682 N N . LYS A 1 94 ? 1.522 -5.758 -9.765 1.00 93.19 94 LYS A N 1
ATOM 683 C CA . LYS A 1 94 ? 0.488 -6.801 -9.654 1.00 93.19 94 LYS A CA 1
ATOM 684 C C . LYS A 1 94 ? 0.991 -8.049 -8.930 1.00 93.19 94 LYS A C 1
ATOM 686 O O . LYS A 1 94 ? 0.272 -8.623 -8.114 1.00 93.19 94 LYS A O 1
ATOM 691 N N . SER A 1 95 ? 2.240 -8.442 -9.178 1.00 93.38 95 SER A N 1
ATOM 692 C CA . SER A 1 95 ? 2.877 -9.556 -8.465 1.00 93.38 95 SER A CA 1
ATOM 693 C C . SER A 1 95 ? 3.029 -9.247 -6.977 1.00 93.38 95 SER A C 1
ATOM 695 O O . SER A 1 95 ? 2.713 -10.091 -6.143 1.00 93.38 95 SER A O 1
ATOM 697 N N . TYR A 1 96 ? 3.442 -8.025 -6.630 1.00 91.44 96 TYR A N 1
ATOM 698 C CA . TYR A 1 96 ? 3.510 -7.569 -5.244 1.00 91.44 96 TYR A CA 1
ATOM 699 C C . TYR A 1 96 ? 2.134 -7.596 -4.577 1.00 91.44 96 TYR A C 1
ATOM 701 O O . TYR A 1 96 ? 1.979 -8.213 -3.527 1.00 91.44 96 TYR A O 1
ATOM 709 N N . GLN A 1 97 ? 1.124 -6.998 -5.208 1.00 92.81 97 GLN A N 1
ATOM 710 C CA . GLN A 1 97 ? -0.251 -6.986 -4.709 1.00 92.81 97 GLN A CA 1
ATOM 711 C C . GLN A 1 97 ? -0.769 -8.407 -4.454 1.00 92.81 97 GLN A C 1
ATOM 713 O O . GLN A 1 97 ? -1.304 -8.694 -3.383 1.00 92.81 97 GLN A O 1
ATOM 718 N N . SER A 1 98 ? -0.512 -9.324 -5.394 1.00 91.44 98 SER A N 1
ATOM 719 C CA . SER A 1 98 ? -0.866 -10.735 -5.252 1.00 91.44 98 SER A CA 1
ATOM 720 C C . SER A 1 98 ? -0.135 -11.407 -4.089 1.00 91.44 98 SER A C 1
ATOM 722 O O . SER A 1 98 ? -0.769 -12.140 -3.335 1.00 91.44 98 SER A O 1
ATOM 724 N N . GLN A 1 99 ? 1.170 -11.163 -3.907 1.00 89.12 99 GLN A N 1
ATOM 725 C CA . GLN A 1 99 ? 1.935 -11.714 -2.779 1.00 89.12 99 GLN A CA 1
ATOM 726 C C . GLN A 1 99 ? 1.429 -11.208 -1.421 1.00 89.12 99 GLN A C 1
ATOM 728 O O . GLN A 1 99 ? 1.588 -11.893 -0.413 1.00 89.12 99 GLN A O 1
ATOM 733 N N . ARG A 1 100 ? 0.834 -10.010 -1.379 1.00 86.31 100 ARG A N 1
ATOM 734 C CA . ARG A 1 100 ? 0.308 -9.394 -0.152 1.00 86.31 100 ARG A CA 1
ATOM 735 C C . ARG A 1 100 ? -1.174 -9.648 0.092 1.00 86.31 100 ARG A C 1
ATOM 737 O O . ARG A 1 100 ? -1.677 -9.243 1.134 1.00 86.31 100 ARG A O 1
ATOM 744 N N . GLY A 1 101 ? -1.861 -10.321 -0.831 1.00 86.25 101 GLY A N 1
ATOM 745 C CA . GLY A 1 101 ? -3.293 -10.592 -0.710 1.00 86.25 101 GLY A CA 1
ATOM 746 C C . GLY A 1 101 ? -4.153 -9.325 -0.747 1.00 86.25 101 GLY A C 1
ATOM 747 O O . GLY A 1 101 ? -5.230 -9.306 -0.156 1.00 86.25 101 GLY A O 1
ATOM 748 N N . VAL A 1 102 ? -3.678 -8.267 -1.411 1.00 85.69 102 VAL A N 1
ATOM 749 C CA . VAL A 1 102 ? -4.451 -7.037 -1.644 1.00 85.69 102 VAL A CA 1
ATOM 750 C C . VAL A 1 102 ? -5.043 -7.040 -3.053 1.00 85.69 102 VAL A C 1
ATOM 752 O O . VAL A 1 102 ? -4.767 -7.929 -3.859 1.00 85.69 102 VAL A O 1
ATOM 755 N N . VAL A 1 103 ? -5.890 -6.053 -3.351 1.00 85.88 103 VAL A N 1
ATOM 756 C CA . VAL A 1 103 ? -6.504 -5.906 -4.677 1.00 85.88 103 VAL A CA 1
ATOM 757 C C . VAL A 1 103 ? -5.411 -5.795 -5.746 1.00 85.88 103 VAL A C 1
ATOM 759 O O . VAL A 1 103 ? -4.499 -4.982 -5.624 1.00 85.88 103 VAL A O 1
ATOM 762 N N . VAL A 1 104 ? -5.507 -6.633 -6.782 1.00 91.25 104 VAL A N 1
ATOM 763 C CA . VAL A 1 104 ? -4.540 -6.702 -7.888 1.00 91.25 104 VAL A CA 1
ATOM 764 C C . VAL A 1 104 ? -5.039 -5.852 -9.054 1.00 91.25 104 VAL A C 1
ATOM 766 O O . VAL A 1 104 ? -5.580 -6.360 -10.035 1.00 91.25 104 VAL A O 1
ATOM 769 N N . ASP A 1 105 ? -4.903 -4.539 -8.927 1.00 87.69 105 ASP A N 1
ATOM 770 C CA . ASP A 1 105 ? -5.361 -3.552 -9.913 1.00 87.69 105 ASP A CA 1
ATOM 771 C C . ASP A 1 105 ? -4.211 -2.900 -10.702 1.00 87.69 105 ASP A C 1
ATOM 773 O O . ASP A 1 105 ? -4.453 -2.244 -11.715 1.00 87.69 105 ASP A O 1
ATOM 777 N N . GLY A 1 106 ? -2.952 -3.120 -10.303 1.00 88.56 106 GLY A N 1
ATOM 778 C CA . GLY A 1 106 ? -1.789 -2.447 -10.893 1.00 88.56 106 GLY A CA 1
ATOM 779 C C . GLY A 1 106 ? -1.638 -0.981 -10.479 1.00 88.56 106 GLY A C 1
ATOM 780 O O . GLY A 1 106 ? -0.739 -0.304 -10.980 1.00 88.56 106 GLY A O 1
ATOM 781 N N . MET A 1 107 ? -2.485 -0.491 -9.571 1.00 88.38 107 MET A N 1
ATOM 782 C CA . MET A 1 107 ? -2.417 0.853 -9.015 1.00 88.38 107 MET A CA 1
ATOM 783 C C . MET A 1 107 ? -1.663 0.841 -7.686 1.00 88.38 107 MET A C 1
ATOM 785 O O . MET A 1 107 ? -1.913 0.046 -6.777 1.00 88.38 107 MET A O 1
ATOM 789 N N . VAL A 1 108 ? -0.727 1.767 -7.533 1.00 87.88 108 VAL A N 1
ATOM 790 C CA . VAL A 1 108 ? 0.003 1.953 -6.282 1.00 87.88 108 VAL A CA 1
ATOM 791 C C . VAL A 1 108 ? -0.628 3.114 -5.530 1.00 87.88 108 VAL A C 1
ATOM 793 O O . VAL A 1 108 ? -0.262 4.265 -5.738 1.00 87.88 108 VAL A O 1
ATOM 796 N N . GLY A 1 109 ? -1.617 2.790 -4.699 1.00 85.06 109 GLY A N 1
ATOM 797 C CA . GLY A 1 109 ? -2.212 3.684 -3.701 1.00 85.06 109 GLY A CA 1
ATOM 798 C C . GLY A 1 109 ? -2.102 3.076 -2.307 1.00 85.06 109 GLY A C 1
ATOM 799 O O . GLY A 1 109 ? -1.289 2.180 -2.100 1.00 85.06 109 GLY A O 1
ATOM 800 N N . ASP A 1 110 ? -2.929 3.503 -1.356 1.00 82.00 110 ASP A N 1
ATOM 801 C CA . ASP A 1 110 ? -2.808 3.124 0.062 1.00 82.00 110 ASP A CA 1
ATOM 802 C C . ASP A 1 110 ? -2.647 1.627 0.311 1.00 82.00 110 ASP A C 1
ATOM 804 O O . ASP A 1 110 ? -1.770 1.184 1.050 1.00 82.00 110 ASP A O 1
ATOM 808 N N . ARG A 1 111 ? -3.486 0.835 -0.359 1.00 80.75 111 ARG A N 1
ATOM 809 C CA . ARG A 1 111 ? -3.528 -0.623 -0.210 1.00 80.75 111 ARG A CA 1
ATOM 810 C C . ARG A 1 111 ? -2.280 -1.313 -0.761 1.00 80.75 111 ARG A C 1
ATOM 812 O O . ARG A 1 111 ? -2.044 -2.473 -0.447 1.00 80.75 111 ARG A O 1
ATOM 819 N N . THR A 1 112 ? -1.480 -0.604 -1.549 1.00 86.44 112 THR A N 1
ATOM 820 C CA . THR A 1 112 ? -0.202 -1.072 -2.087 1.00 86.44 112 THR A CA 1
ATOM 821 C C . THR A 1 112 ? 0.973 -0.437 -1.335 1.00 86.44 112 THR A C 1
ATOM 823 O O . THR A 1 112 ? 1.961 -1.113 -1.065 1.00 86.44 112 THR A O 1
ATOM 826 N N . TRP A 1 113 ? 0.876 0.837 -0.946 1.00 82.44 113 TRP A N 1
ATOM 827 C CA . TRP A 1 113 ? 1.931 1.559 -0.236 1.00 82.44 113 TRP A CA 1
ATOM 828 C C . TRP A 1 113 ? 2.100 1.119 1.214 1.00 82.44 113 TRP A C 1
ATOM 830 O O . TRP A 1 113 ? 3.236 0.958 1.664 1.00 82.44 113 TRP A O 1
ATOM 840 N N . TRP A 1 114 ? 0.991 0.907 1.925 1.00 76.88 114 TRP A N 1
ATOM 841 C CA . TRP A 1 114 ? 0.964 0.713 3.378 1.00 76.88 114 TRP A CA 1
ATOM 842 C C . TRP A 1 114 ? 0.807 -0.746 3.807 1.00 76.88 114 TRP A C 1
ATOM 844 O O . TRP A 1 114 ? 0.808 -1.043 5.000 1.00 76.88 114 TRP A O 1
ATOM 854 N N . VAL A 1 115 ? 0.715 -1.679 2.856 1.00 78.44 115 VAL A N 1
ATOM 855 C CA . VAL A 1 115 ? 0.690 -3.106 3.186 1.00 78.44 115 VAL A CA 1
ATOM 856 C C . VAL A 1 115 ? 2.088 -3.580 3.630 1.00 78.44 115 VAL A C 1
ATOM 858 O O . VAL A 1 115 ? 3.097 -3.156 3.052 1.00 78.44 115 VAL A O 1
ATOM 861 N N . PRO A 1 116 ? 2.196 -4.453 4.652 1.00 77.25 116 PRO A N 1
ATOM 862 C CA . PRO A 1 116 ? 3.485 -4.958 5.115 1.00 77.25 116 PRO A CA 1
ATOM 863 C C . PRO A 1 116 ? 4.287 -5.642 4.000 1.00 77.25 116 PRO A C 1
ATOM 865 O O . PRO A 1 116 ? 3.848 -6.611 3.385 1.00 77.25 116 PRO A O 1
ATOM 868 N N . ALA A 1 117 ? 5.503 -5.161 3.766 1.00 70.31 117 ALA A N 1
ATOM 869 C CA . ALA A 1 117 ? 6.431 -5.606 2.735 1.00 70.31 117 ALA A CA 1
ATOM 870 C C . ALA A 1 117 ? 7.493 -6.609 3.244 1.00 70.31 117 ALA A C 1
ATOM 872 O O . ALA A 1 117 ? 8.227 -7.184 2.439 1.00 70.31 117 ALA A O 1
ATOM 873 N N . GLY A 1 118 ? 7.566 -6.888 4.551 1.00 64.81 118 GLY A N 1
ATOM 874 C CA . GLY A 1 118 ? 8.531 -7.832 5.129 1.00 64.81 118 GLY A CA 1
ATOM 875 C C . GLY A 1 118 ? 8.452 -7.949 6.654 1.00 64.81 118 GLY A C 1
ATOM 876 O O . GLY A 1 118 ? 7.530 -7.427 7.280 1.00 64.81 118 GLY A O 1
ATOM 877 N N . ALA A 1 119 ? 9.422 -8.645 7.255 1.00 48.56 119 ALA A N 1
ATOM 878 C CA . ALA A 1 119 ? 9.549 -8.750 8.709 1.00 48.56 119 ALA A CA 1
ATOM 879 C C . ALA A 1 119 ? 10.101 -7.434 9.293 1.00 48.56 119 ALA A C 1
ATOM 881 O O . ALA A 1 119 ? 11.009 -6.850 8.712 1.00 48.56 119 ALA A O 1
ATOM 882 N N . ALA A 1 120 ? 9.558 -7.002 10.438 1.00 55.19 120 ALA A N 1
ATOM 883 C CA . ALA A 1 120 ? 9.805 -5.720 11.127 1.00 55.19 120 ALA A CA 1
ATOM 884 C C . ALA A 1 120 ? 8.967 -4.500 10.679 1.00 55.19 120 ALA A C 1
ATOM 886 O O . ALA A 1 120 ? 9.380 -3.365 10.886 1.00 55.19 120 ALA A O 1
ATOM 887 N N . GLY A 1 121 ? 7.771 -4.705 10.111 1.00 59.53 121 GLY A N 1
ATOM 888 C CA . GLY A 1 121 ? 6.807 -3.609 9.898 1.00 59.53 121 GLY A CA 1
ATOM 889 C C . GLY A 1 121 ? 7.146 -2.662 8.743 1.00 59.53 121 GLY A C 1
ATOM 890 O O . GLY A 1 121 ? 6.501 -1.629 8.591 1.00 59.53 121 GLY A O 1
ATOM 891 N N . ALA A 1 122 ? 8.126 -3.016 7.907 1.00 67.31 122 ALA A N 1
ATOM 892 C CA . ALA A 1 122 ? 8.410 -2.287 6.679 1.00 67.31 122 ALA A CA 1
ATOM 893 C C . ALA A 1 122 ? 7.206 -2.365 5.730 1.00 67.31 122 ALA A C 1
ATOM 895 O O . ALA A 1 122 ? 6.649 -3.442 5.525 1.00 67.31 122 ALA A O 1
ATOM 896 N N . THR A 1 123 ? 6.845 -1.245 5.118 1.00 78.62 123 THR A N 1
ATOM 897 C CA . THR A 1 123 ? 5.847 -1.132 4.043 1.00 78.62 123 THR A CA 1
ATOM 898 C C . THR A 1 123 ? 6.534 -0.792 2.724 1.00 78.62 123 THR A C 1
ATOM 900 O O . THR A 1 123 ? 7.709 -0.405 2.720 1.00 78.62 123 THR A O 1
ATOM 903 N N . LEU A 1 124 ? 5.831 -0.901 1.593 1.00 74.31 124 LEU A N 1
ATOM 904 C CA . LEU A 1 124 ? 6.403 -0.479 0.312 1.00 74.31 124 LEU A CA 1
ATOM 905 C C . LEU A 1 124 ? 6.803 1.004 0.357 1.00 74.31 124 LEU A C 1
ATOM 907 O O . LEU A 1 124 ? 7.885 1.347 -0.108 1.00 74.31 124 LEU A O 1
ATOM 911 N N . ALA A 1 125 ? 6.008 1.850 1.020 1.00 75.12 125 ALA A N 1
ATOM 912 C CA . ALA A 1 125 ? 6.326 3.264 1.218 1.00 75.12 125 ALA A CA 1
ATOM 913 C C . ALA A 1 125 ? 7.672 3.458 1.937 1.00 75.12 125 ALA A C 1
ATOM 915 O O . ALA A 1 125 ? 8.542 4.173 1.436 1.00 75.12 125 ALA A O 1
ATOM 916 N N . SER A 1 126 ? 7.904 2.740 3.043 1.00 73.38 126 SER A N 1
ATOM 917 C CA . SER A 1 126 ? 9.176 2.821 3.777 1.00 73.38 126 SER A CA 1
ATOM 918 C C . SER A 1 126 ? 10.380 2.344 2.954 1.00 73.38 126 SER A C 1
ATOM 920 O O . SER A 1 126 ? 11.459 2.927 3.034 1.00 73.38 126 SER A O 1
ATOM 922 N N . LEU A 1 127 ? 10.198 1.321 2.111 1.00 74.62 127 LEU A N 1
ATOM 923 C CA . LEU A 1 127 ? 11.254 0.800 1.235 1.00 74.62 127 LEU A CA 1
ATOM 924 C C . LEU A 1 127 ? 11.590 1.766 0.095 1.00 74.62 127 LEU A C 1
ATOM 926 O O . LEU A 1 127 ? 12.704 1.738 -0.433 1.00 74.62 127 LEU A O 1
ATOM 930 N N . CYS A 1 128 ? 10.628 2.609 -0.267 1.00 72.81 128 CYS A N 1
ATOM 931 C CA . CYS A 1 128 ? 10.753 3.656 -1.268 1.00 72.81 128 CYS A CA 1
ATOM 932 C C . CYS A 1 128 ? 11.205 5.000 -0.676 1.00 72.81 128 CYS A C 1
ATOM 934 O O . CYS A 1 128 ? 11.429 5.938 -1.434 1.00 72.81 128 CYS A O 1
ATOM 936 N N . GLY A 1 129 ? 11.361 5.108 0.649 1.00 66.25 129 GLY A N 1
ATOM 937 C CA . GLY A 1 129 ? 11.710 6.369 1.309 1.00 66.25 129 GLY A CA 1
ATOM 938 C C . GLY A 1 129 ? 10.581 7.405 1.300 1.00 66.25 129 GLY A C 1
ATOM 939 O O . GLY A 1 129 ? 10.840 8.584 1.525 1.00 66.25 129 GLY A O 1
ATOM 940 N N . LEU A 1 130 ? 9.339 6.979 1.050 1.00 62.91 130 LEU A N 1
ATOM 941 C CA . LEU A 1 130 ? 8.149 7.805 1.232 1.00 62.91 130 LEU A CA 1
ATOM 942 C C . LEU A 1 130 ? 7.851 7.871 2.729 1.00 62.91 130 LEU A C 1
ATOM 944 O O . LEU A 1 130 ? 7.103 7.061 3.272 1.00 62.91 130 LEU A O 1
ATOM 948 N N . THR A 1 131 ? 8.497 8.801 3.421 1.00 48.38 131 THR A N 1
ATOM 949 C CA . THR A 1 131 ? 8.074 9.198 4.762 1.00 48.38 131 THR A CA 1
ATOM 950 C C . THR A 1 131 ? 6.959 10.218 4.601 1.00 48.38 131 THR A C 1
ATOM 952 O O . THR A 1 131 ? 7.212 11.342 4.168 1.00 48.38 131 THR A O 1
ATOM 955 N N . THR A 1 132 ? 5.726 9.822 4.903 1.00 43.06 132 THR A N 1
ATOM 956 C CA . THR A 1 132 ? 4.645 10.780 5.144 1.00 43.06 132 THR A CA 1
ATOM 957 C C . THR A 1 132 ? 5.016 11.624 6.359 1.00 43.06 132 THR A C 1
ATOM 959 O O . THR A 1 132 ? 5.370 11.071 7.404 1.00 43.06 132 THR A O 1
ATOM 962 N N . VAL A 1 133 ? 5.014 12.945 6.175 1.00 37.72 133 VAL A N 1
ATOM 963 C CA . VAL A 1 133 ? 5.087 13.949 7.249 1.00 37.72 133 VAL A CA 1
ATOM 964 C C . VAL A 1 133 ? 3.789 14.005 8.036 1.00 37.72 133 VAL A C 1
ATOM 966 O O . VAL A 1 133 ? 2.729 13.755 7.421 1.00 37.72 133 VAL A O 1
#

pLDDT: mean 81.41, std 14.65, range [34.03, 96.81]

Sequence (133 aa):
MTKILDYQQIDGIFGAKTEQAVKDFQLSQGLTVDGIVGTMTWAALPPDPGTVLLQKGMSESTVVALQNGLKRIQGIDPGAADGIFGPKTDAAVKSYQSQRGVVVDGMVGDRTWWVPAGAAGATLASLCGLTTV

Secondary structure (DSSP, 8-state):
-----------S---HHHHHHHHHHHHHTT---SS---HHHHHHSPPPTTS--B-TT-BSHHHHHHHHHHTTSTT----S-SSB--HHHHHHHHHHHHHHTS--SS-BSHHHHSSB-STTS-BHHHHTT----

Radius of gyration: 16.66 Å; chains: 1; bounding box: 38×31×43 Å

Foldseek 3Di:
DPPPDPDPDPPVDCDPVQLVVLLVQCVVVVHPRPSDCDPVSVVPDDFDPPWDKDAAAFADPLQLLLQQLLVVAPPAHLDDSRRHCHPSVLVRLLVQCVVQVHDRPSMDTDSQQLGQRDPPRDGSCVSSVNDDD